Protein AF-A0A3N2RFX3-F1 (afdb_monomer_lite)

Foldseek 3Di:
DDDDLVRLLVVLQQAALCLLAPNLCLQVDDDPDDDPPCPCSSVVSNVSNLDHDLVNLLQRLLCLCLPPLVVLLVCLVVVVDQLLVSLLSNLLSQLSSQCSVQVHRDNHSVCSLVVSLVTDGFFLNNVSSVCNVVVVRPPSVVSSVSSVRRSVRCCVPPSVVSNVVSVVVVVVVVDDDPDDPD

Secondary structure (DSSP, 8-state):
----HHHHHHHHH---TTHHHHTHHHHS-------TT-TTHHHHHHHHHHS--HHHHHHHHHHHIIIIIHHHHHHHHTT-S-HHHHHHHHHHHHHHHHHHHHT---S-GGGHHHHHTTS---TTHHHHHHHHHHT----HHHHHHHHHHHHHHHHHSTTHHHHHHHHHHHHHHH--------

Sequence (182 aa):
MLFSRTTAEAVAREVDESWPITRAKFLHSRLVWASPGNENLLAELRAIAANPDPERAGRAMAGIISGTLYELMGKLRNRSAPHAMIAGTFAMHLALVTGLGARYAYTTFGAVLREALNLPGPDGAKELYAMVLSGELSDIARVEAVVERAWAGLSSWQAGPAFTAALQRRVSHTFGSIEAVA

InterPro domains:
  IPR012481 Kanamycin nucleotidyltransferase, C-terminal [PF07827] (40-158)

Structure (mmCIF, N/CA/C/O backbone):
data_AF-A0A3N2RFX3-F1
#
_entry.id   AF-A0A3N2RFX3-F1
#
loop_
_atom_site.group_PDB
_atom_site.id
_atom_site.type_symbol
_atom_site.label_atom_id
_atom_site.label_alt_id
_atom_site.label_comp_id
_atom_site.label_asym_id
_atom_site.label_entity_id
_atom_site.label_seq_id
_atom_site.pdbx_PDB_ins_code
_atom_site.Cartn_x
_atom_site.Cartn_y
_atom_site.Cartn_z
_atom_site.occupancy
_atom_site.B_iso_or_equiv
_atom_site.auth_seq_id
_atom_site.auth_comp_id
_atom_site.auth_asym_id
_atom_site.auth_atom_id
_atom_site.pdbx_PDB_model_num
ATOM 1 N N . MET A 1 1 ? 0.926 1.934 23.497 1.00 50.31 1 MET A N 1
ATOM 2 C CA . MET A 1 1 ? 0.246 3.245 23.588 1.00 50.31 1 MET A CA 1
ATOM 3 C C . MET A 1 1 ? -1.109 3.029 24.227 1.00 50.31 1 MET A C 1
ATOM 5 O O . MET A 1 1 ? -1.827 2.146 23.776 1.00 50.31 1 MET A O 1
ATOM 9 N N . LEU A 1 2 ? -1.428 3.794 25.268 1.00 72.38 2 LEU A N 1
ATOM 10 C CA . LEU A 1 2 ? -2.779 3.883 25.817 1.00 72.38 2 LEU A CA 1
ATOM 11 C C . LEU A 1 2 ? -3.461 5.078 25.144 1.00 72.38 2 LEU A C 1
ATOM 13 O O . LEU A 1 2 ? -2.876 6.158 25.093 1.00 72.38 2 LEU A O 1
ATOM 17 N N . PHE A 1 3 ? -4.656 4.876 24.595 1.00 82.50 3 PHE A N 1
ATOM 18 C CA . PHE A 1 3 ? -5.440 5.936 23.963 1.00 82.50 3 PHE A CA 1
ATOM 19 C C . PHE A 1 3 ? -6.662 6.257 24.816 1.00 82.50 3 PHE A C 1
ATOM 21 O O . PHE A 1 3 ? -7.288 5.353 25.370 1.00 82.50 3 PHE A O 1
ATOM 28 N N . SER A 1 4 ? -7.041 7.535 24.865 1.00 90.06 4 SER A N 1
ATOM 29 C CA . SER A 1 4 ? -8.419 7.887 25.210 1.00 90.06 4 SER A CA 1
ATOM 30 C C . SER A 1 4 ? -9.369 7.372 24.118 1.00 90.06 4 SER A C 1
ATOM 32 O O . SER A 1 4 ? -8.941 7.173 22.977 1.00 90.06 4 SER A O 1
ATOM 34 N N . ARG A 1 5 ? -10.661 7.204 24.428 1.00 90.25 5 ARG A N 1
ATOM 35 C CA . ARG A 1 5 ? -11.681 6.828 23.430 1.00 90.25 5 ARG A CA 1
ATOM 36 C C . ARG A 1 5 ? -11.669 7.779 22.228 1.00 90.25 5 ARG A C 1
ATOM 38 O O . ARG A 1 5 ? -11.533 7.325 21.097 1.00 90.25 5 ARG A O 1
ATOM 45 N N . THR A 1 6 ? -11.704 9.089 22.471 1.00 92.88 6 THR A N 1
ATOM 46 C CA . THR A 1 6 ? -11.685 10.115 21.416 1.00 92.88 6 THR A CA 1
ATOM 47 C C . THR A 1 6 ? -10.434 10.016 20.544 1.00 92.88 6 THR A C 1
ATOM 49 O O . THR A 1 6 ? -10.516 10.117 19.322 1.00 92.88 6 THR A O 1
ATOM 52 N N . THR A 1 7 ? -9.269 9.766 21.150 1.00 93.44 7 THR A N 1
ATOM 53 C CA . THR A 1 7 ? -8.023 9.570 20.398 1.00 93.44 7 THR A CA 1
ATOM 54 C C . THR A 1 7 ? -8.070 8.291 19.565 1.00 93.44 7 THR A C 1
ATOM 56 O O . THR A 1 7 ? -7.664 8.309 18.408 1.00 93.44 7 THR A O 1
ATOM 59 N N . ALA A 1 8 ? -8.585 7.189 20.115 1.00 91.75 8 ALA A N 1
ATOM 60 C CA . ALA A 1 8 ? -8.710 5.930 19.386 1.00 91.75 8 ALA A CA 1
ATOM 61 C C . ALA A 1 8 ? -9.639 6.072 18.171 1.00 91.75 8 ALA A C 1
ATOM 63 O O . ALA A 1 8 ? -9.298 5.619 17.079 1.00 91.75 8 ALA A O 1
ATOM 64 N N . GLU A 1 9 ? -10.771 6.759 18.335 1.00 93.88 9 GLU A N 1
ATOM 65 C CA . GLU A 1 9 ? -11.700 7.052 17.242 1.00 93.88 9 GLU A CA 1
ATOM 66 C C . GLU A 1 9 ? -11.075 7.967 16.184 1.00 93.88 9 GLU A C 1
ATOM 68 O O . GLU A 1 9 ? -11.231 7.714 14.991 1.00 93.88 9 GLU A O 1
ATOM 73 N N . ALA A 1 10 ? -10.334 9.003 16.592 1.00 93.81 10 ALA A N 1
ATOM 74 C CA . ALA A 1 10 ? -9.625 9.879 15.661 1.00 93.81 10 ALA A CA 1
ATOM 75 C C . ALA A 1 10 ? -8.603 9.100 14.817 1.00 93.81 10 ALA A C 1
ATOM 77 O O . ALA A 1 10 ? -8.580 9.243 13.595 1.00 93.81 10 ALA A O 1
ATOM 78 N N . VAL A 1 11 ? -7.824 8.214 15.449 1.00 92.69 11 VAL A N 1
ATOM 79 C CA . VAL A 1 11 ? -6.867 7.338 14.756 1.00 92.69 11 VAL A CA 1
ATOM 80 C C . VAL A 1 11 ? -7.590 6.360 13.824 1.00 92.69 11 VAL A C 1
ATOM 82 O O . VAL A 1 11 ? -7.138 6.140 12.704 1.00 92.69 11 VAL A O 1
ATOM 85 N N . ALA A 1 12 ? -8.729 5.792 14.231 1.00 94.06 12 ALA A N 1
ATOM 86 C CA . ALA A 1 12 ? -9.514 4.909 13.367 1.00 94.06 12 ALA A CA 1
ATOM 87 C C . ALA A 1 12 ? -10.076 5.634 12.124 1.00 94.06 12 ALA A C 1
ATOM 89 O O . ALA A 1 12 ? -10.139 5.028 11.056 1.00 94.06 12 ALA A O 1
ATOM 90 N N . ARG A 1 13 ? -10.443 6.922 12.241 1.00 94.94 13 ARG A N 1
ATOM 91 C CA . ARG A 1 13 ? -10.966 7.763 11.136 1.00 94.94 13 ARG A CA 1
ATOM 92 C C . ARG A 1 13 ? -9.892 8.340 10.218 1.00 94.94 13 ARG A C 1
ATOM 94 O O . ARG A 1 13 ? -10.205 8.825 9.128 1.00 94.94 13 ARG A O 1
ATOM 101 N N . GLU A 1 14 ? -8.655 8.427 10.681 1.00 94.44 14 GLU A N 1
ATOM 102 C CA . GLU A 1 14 ? -7.575 8.990 9.882 1.00 94.44 14 GLU A CA 1
ATOM 103 C C . GLU A 1 14 ? -7.229 8.037 8.733 1.00 94.44 14 GLU A C 1
ATOM 105 O O . GLU A 1 14 ? -7.078 6.831 8.942 1.00 94.44 14 GLU A O 1
ATOM 110 N N . VAL A 1 15 ? -7.098 8.613 7.537 1.00 95.88 15 VAL A N 1
ATOM 111 C CA . VAL A 1 15 ? -6.725 7.938 6.294 1.00 95.88 15 VAL A CA 1
ATOM 112 C C . VAL A 1 15 ? -5.560 8.712 5.694 1.00 95.88 15 VAL A C 1
ATOM 114 O O . VAL A 1 15 ? -5.729 9.840 5.230 1.00 95.88 15 VAL A O 1
ATOM 117 N N . ASP A 1 16 ? -4.388 8.101 5.760 1.00 95.19 16 ASP A N 1
ATOM 118 C CA . ASP A 1 16 ? -3.107 8.590 5.271 1.00 95.19 16 ASP A CA 1
ATOM 119 C C . ASP A 1 16 ? -2.492 7.574 4.291 1.00 95.19 16 ASP A C 1
ATOM 121 O O . ASP A 1 16 ? -3.084 6.540 3.974 1.00 95.19 16 ASP A O 1
ATOM 125 N N . GLU A 1 17 ? -1.288 7.855 3.801 1.00 95.44 17 GLU A N 1
ATOM 126 C CA . GLU A 1 17 ? -0.564 6.984 2.863 1.00 95.44 17 GLU A CA 1
ATOM 127 C C . GLU A 1 17 ? -0.275 5.592 3.451 1.00 95.44 17 GLU A C 1
ATOM 129 O O . GLU A 1 17 ? -0.237 4.591 2.735 1.00 95.44 17 GLU A O 1
ATOM 134 N N . SER A 1 18 ? -0.125 5.514 4.776 1.00 95.19 18 SER A N 1
ATOM 135 C CA . SER A 1 18 ? 0.145 4.274 5.502 1.00 95.19 18 SER A CA 1
ATOM 136 C C . SER A 1 18 ? -1.120 3.506 5.910 1.00 95.19 18 SER A C 1
ATOM 138 O O . SER A 1 18 ? -1.019 2.414 6.481 1.00 95.19 18 SER A O 1
ATOM 140 N N . TR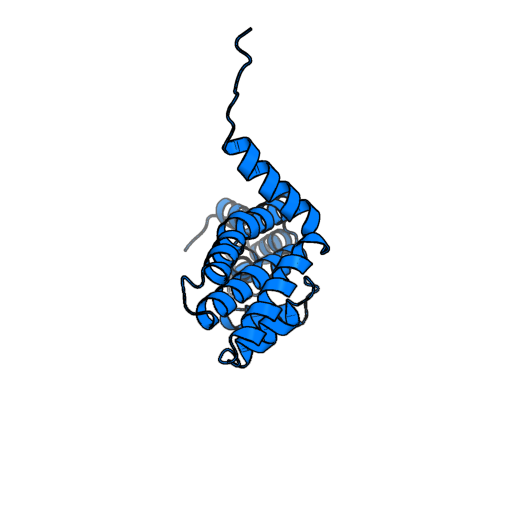P A 1 19 ? -2.316 4.032 5.630 1.00 95.88 19 TRP A N 1
ATOM 141 C CA . TRP A 1 19 ? -3.591 3.456 6.063 1.00 95.88 19 TRP A CA 1
ATOM 142 C C . TRP A 1 19 ? -3.720 1.948 5.778 1.00 95.88 19 TRP A C 1
ATOM 144 O O . TRP A 1 19 ? -4.076 1.223 6.718 1.00 95.88 19 TRP A O 1
ATOM 154 N N . PRO A 1 20 ? -3.352 1.429 4.579 1.00 95.50 20 PRO A N 1
ATOM 155 C CA . PRO A 1 20 ? -3.497 0.006 4.269 1.00 95.50 20 PRO A CA 1
ATOM 156 C C . PRO A 1 20 ? -2.725 -0.917 5.209 1.00 95.50 20 PRO A C 1
ATOM 158 O O . PRO A 1 20 ? -3.110 -2.063 5.378 1.00 95.50 20 PRO A O 1
ATOM 161 N N . ILE A 1 21 ? -1.646 -0.447 5.835 1.00 94.62 21 ILE A N 1
ATOM 162 C CA . ILE A 1 21 ? -0.835 -1.259 6.755 1.00 94.62 21 ILE A CA 1
ATOM 163 C C . ILE A 1 21 ? -1.059 -0.887 8.220 1.00 94.62 21 ILE A C 1
ATOM 165 O O . ILE A 1 21 ? -0.825 -1.705 9.108 1.00 94.62 21 ILE A O 1
ATOM 169 N N . THR A 1 22 ? -1.533 0.325 8.513 1.00 92.94 22 THR A N 1
ATOM 170 C CA . THR A 1 22 ? -1.721 0.758 9.900 1.00 92.94 22 THR A CA 1
ATOM 171 C C . THR A 1 22 ? -3.111 0.446 10.438 1.00 92.94 22 THR A C 1
ATOM 173 O O . THR A 1 22 ? -3.235 0.185 11.636 1.00 92.94 22 THR A O 1
ATOM 176 N N . ARG A 1 23 ? -4.168 0.440 9.614 1.00 93.06 23 ARG A N 1
ATOM 177 C CA . ARG A 1 23 ? -5.549 0.245 10.111 1.00 93.06 23 ARG A CA 1
ATOM 178 C C . ARG A 1 23 ? -5.964 -1.202 10.300 1.00 93.06 23 ARG A C 1
ATOM 180 O O . ARG A 1 23 ? -6.889 -1.473 11.065 1.00 93.06 23 ARG A O 1
ATOM 187 N N . ALA A 1 24 ? -5.163 -2.117 9.769 1.00 88.88 24 ALA A N 1
ATOM 188 C CA . ALA A 1 24 ? -5.144 -3.535 10.105 1.00 88.88 24 ALA A CA 1
ATOM 189 C C . ALA A 1 24 ? -5.249 -3.795 11.621 1.00 88.88 24 ALA A C 1
ATOM 191 O O . ALA A 1 24 ? -5.935 -4.722 12.053 1.00 88.88 24 ALA A O 1
ATOM 192 N N . LYS A 1 25 ? -4.655 -2.917 12.449 1.00 89.75 25 LYS A N 1
ATOM 193 C CA . LYS A 1 25 ? -4.706 -3.015 13.915 1.00 89.75 25 LYS A CA 1
ATOM 194 C C . LYS A 1 25 ? -6.130 -3.017 14.480 1.00 89.75 25 LYS A C 1
ATOM 196 O O . LYS A 1 25 ? -6.364 -3.680 15.478 1.00 89.75 25 LYS A O 1
ATOM 201 N N . PHE A 1 26 ? -7.086 -2.308 13.881 1.00 91.50 26 PHE A N 1
ATOM 202 C CA . PHE A 1 26 ? -8.480 -2.311 14.350 1.00 91.50 26 PHE A CA 1
ATOM 203 C C . PHE A 1 26 ? -9.276 -3.469 13.737 1.00 91.50 26 PHE A C 1
ATOM 205 O O . PHE A 1 26 ? -10.148 -4.058 14.378 1.00 91.50 26 PHE A O 1
ATOM 212 N N . LEU A 1 27 ? -8.939 -3.830 12.500 1.00 88.69 27 LEU A N 1
ATOM 213 C 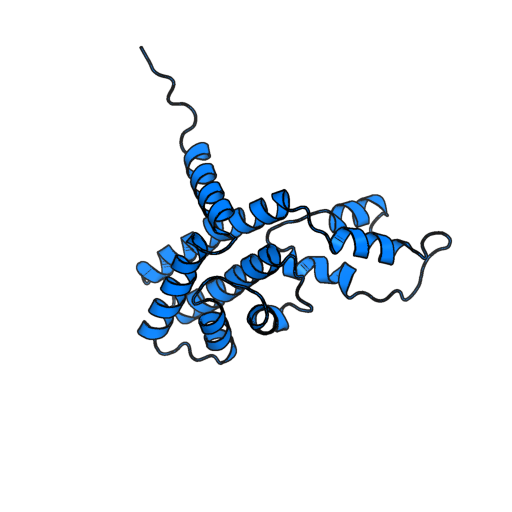CA . LEU A 1 27 ? -9.661 -4.824 11.714 1.00 88.69 27 LEU A CA 1
ATOM 214 C C . LEU A 1 27 ? -9.361 -6.257 12.170 1.00 88.69 27 LEU A C 1
ATOM 216 O O . LEU A 1 27 ? -10.287 -7.054 12.302 1.00 88.69 27 LEU A O 1
ATOM 220 N N . HIS A 1 28 ? -8.106 -6.556 12.511 1.00 88.00 28 HIS A N 1
ATOM 221 C CA . HIS A 1 28 ? -7.658 -7.906 12.876 1.00 88.00 28 HIS A CA 1
ATOM 222 C C . HIS A 1 28 ? -7.435 -8.114 14.381 1.00 88.00 28 HIS A C 1
ATOM 224 O O . HIS A 1 28 ? -7.103 -9.219 14.805 1.00 88.00 28 HIS A O 1
ATOM 230 N N . SER A 1 29 ? -7.629 -7.085 15.213 1.00 90.06 29 SER A N 1
ATOM 231 C CA . SER A 1 29 ? -7.521 -7.243 16.669 1.00 90.06 29 SER A CA 1
ATOM 232 C C . SER A 1 29 ? -8.650 -8.091 17.242 1.00 90.06 29 SER A C 1
ATOM 234 O O . SER A 1 29 ? -9.804 -7.984 16.824 1.00 90.06 29 SER A O 1
ATOM 236 N N . ARG A 1 30 ? -8.329 -8.874 18.276 1.00 91.31 30 ARG A N 1
ATOM 237 C CA . ARG A 1 30 ? -9.301 -9.606 19.094 1.00 91.31 30 ARG A CA 1
ATOM 238 C C . ARG A 1 30 ? -9.421 -8.947 20.465 1.00 91.31 30 ARG A C 1
ATOM 240 O O . ARG A 1 30 ? -8.406 -8.646 21.088 1.00 91.31 30 ARG A O 1
ATOM 247 N N . LEU A 1 31 ? -10.650 -8.755 20.942 1.00 91.38 31 LEU A N 1
ATOM 248 C CA . LEU A 1 31 ? -10.888 -8.276 22.301 1.00 91.38 31 LEU A CA 1
ATOM 249 C C . LEU A 1 31 ? -10.430 -9.349 23.298 1.00 91.38 31 LEU A C 1
ATOM 251 O O . LEU A 1 31 ? -10.865 -10.495 23.210 1.00 91.38 31 LEU A O 1
ATOM 255 N N . VAL A 1 32 ? -9.536 -8.981 24.214 1.00 93.62 32 VAL A N 1
ATOM 256 C CA . VAL A 1 32 ? -9.061 -9.865 25.296 1.00 93.62 32 VAL A CA 1
ATOM 257 C C . VAL A 1 32 ? -9.689 -9.476 26.633 1.00 93.62 32 VAL A C 1
ATOM 259 O O . VAL A 1 32 ? -10.006 -10.342 27.440 1.00 93.62 32 VAL A O 1
ATOM 262 N N . TRP A 1 33 ? -9.899 -8.179 26.855 1.00 93.44 33 TRP A N 1
ATOM 263 C CA . TRP A 1 33 ? -10.517 -7.624 28.055 1.00 93.44 33 TRP A CA 1
ATOM 264 C C . TRP A 1 33 ? -11.129 -6.256 27.731 1.00 93.44 33 TRP A C 1
ATOM 266 O O . TRP A 1 33 ? -10.596 -5.535 26.884 1.00 93.44 33 TRP A O 1
ATOM 276 N N . ALA A 1 34 ? -12.217 -5.894 28.412 1.00 91.25 34 ALA A N 1
ATOM 277 C CA . ALA A 1 34 ? -12.824 -4.568 28.348 1.00 91.25 34 ALA A CA 1
ATOM 278 C C . ALA A 1 34 ? -13.167 -4.066 29.756 1.00 91.25 34 ALA A C 1
ATOM 280 O O . ALA A 1 34 ? -13.621 -4.833 30.604 1.00 91.25 34 ALA A O 1
ATOM 281 N N . SER A 1 35 ? -12.984 -2.765 29.975 1.00 89.00 35 SER A N 1
ATOM 282 C CA . SER A 1 35 ? -13.533 -2.076 31.144 1.00 89.00 35 SER A CA 1
ATOM 283 C C . SER A 1 35 ? -15.060 -1.999 31.023 1.00 89.00 35 SER A C 1
ATOM 285 O O . SER A 1 35 ? -15.537 -1.849 29.892 1.00 89.00 35 SER A O 1
ATOM 287 N N . PRO A 1 36 ? -15.819 -2.005 32.137 1.00 92.88 36 PRO A N 1
ATOM 288 C CA . PRO A 1 36 ? -17.268 -1.824 32.101 1.00 92.88 36 PRO A CA 1
ATOM 289 C C . PRO A 1 36 ? -17.689 -0.627 31.237 1.00 92.88 36 PRO A C 1
ATOM 291 O O . PRO A 1 36 ? -17.104 0.457 31.345 1.00 92.88 36 PRO A O 1
ATOM 294 N N . GLY A 1 37 ? -18.665 -0.837 30.352 1.00 89.50 37 GLY A N 1
ATOM 295 C CA . GLY A 1 37 ? -19.182 0.172 29.419 1.00 89.50 37 GLY A CA 1
ATOM 296 C C . GLY A 1 37 ? -18.338 0.388 28.153 1.00 89.50 37 GLY A C 1
ATOM 297 O O . GLY A 1 37 ? -18.622 1.301 27.378 1.00 89.50 37 GLY A O 1
ATOM 298 N N . ASN A 1 38 ? -17.287 -0.410 27.930 1.00 90.31 38 ASN A N 1
ATOM 299 C CA . ASN A 1 38 ? -16.432 -0.351 26.734 1.00 90.31 38 ASN A CA 1
ATOM 300 C C . ASN A 1 38 ? -16.374 -1.677 25.963 1.00 90.31 38 ASN A C 1
ATOM 302 O O . ASN A 1 38 ? -15.510 -1.859 25.105 1.00 90.31 38 ASN A O 1
ATOM 306 N N . GLU A 1 39 ? -17.295 -2.596 26.231 1.00 92.94 39 GLU A N 1
ATOM 307 C CA . GLU A 1 39 ? -17.358 -3.929 25.626 1.00 92.94 39 GLU A CA 1
ATOM 308 C C . GLU A 1 39 ? -17.463 -3.853 24.092 1.00 92.94 39 GLU A C 1
ATOM 310 O O . GLU A 1 39 ? -16.895 -4.684 23.383 1.00 92.94 39 GLU A O 1
ATOM 315 N N . ASN A 1 40 ? -18.106 -2.799 23.576 1.00 93.25 40 ASN A N 1
ATOM 316 C CA . ASN A 1 40 ? -18.313 -2.572 22.144 1.00 93.25 40 ASN A CA 1
ATOM 317 C C . ASN A 1 40 ? -17.262 -1.670 21.480 1.00 93.25 40 ASN A C 1
ATOM 319 O O . ASN A 1 40 ? -17.263 -1.548 20.255 1.00 93.25 40 ASN A O 1
ATOM 323 N N . LEU A 1 41 ? -16.332 -1.072 22.237 1.00 92.62 41 LEU A N 1
ATOM 324 C CA . LEU A 1 41 ? -15.400 -0.070 21.702 1.00 92.62 41 LEU A CA 1
ATOM 325 C C . LEU A 1 41 ? -14.588 -0.609 20.514 1.00 92.62 41 LEU A C 1
ATOM 327 O O . LEU A 1 41 ? -14.456 0.062 19.496 1.00 92.62 41 LEU A O 1
ATOM 331 N N . LEU A 1 42 ? -14.066 -1.838 20.598 1.00 93.88 42 LEU A N 1
ATOM 332 C CA . LEU A 1 42 ? -13.297 -2.412 19.488 1.00 93.88 42 LEU A CA 1
ATOM 333 C C . LEU A 1 42 ? -14.160 -2.625 18.233 1.00 93.88 42 LEU A C 1
ATOM 335 O O . LEU A 1 42 ? -13.674 -2.425 17.121 1.00 93.88 42 LEU A O 1
ATOM 339 N N . ALA A 1 43 ? -15.426 -3.016 18.399 1.00 94.12 43 ALA A N 1
ATOM 340 C CA . ALA A 1 43 ? -16.348 -3.197 17.281 1.00 94.12 43 ALA A CA 1
ATOM 341 C C . ALA A 1 43 ? -16.680 -1.855 16.607 1.00 94.12 43 ALA A C 1
ATOM 343 O O . ALA A 1 43 ? -16.670 -1.771 15.381 1.00 94.12 43 ALA A O 1
ATOM 344 N N . GLU A 1 44 ? -16.880 -0.796 17.394 1.00 94.62 44 GLU A N 1
ATOM 345 C CA . GLU A 1 44 ? -17.089 0.572 16.901 1.00 94.62 44 GLU A CA 1
ATOM 346 C C . GLU A 1 44 ? -15.865 1.085 16.128 1.00 94.62 44 GLU A C 1
ATOM 348 O O . GLU A 1 44 ? -15.988 1.544 14.992 1.00 94.62 44 GLU A O 1
ATOM 353 N N . LEU A 1 45 ? -14.662 0.938 16.696 1.00 95.19 45 LEU A N 1
ATOM 354 C CA . LEU A 1 45 ? -13.412 1.327 16.034 1.00 95.19 45 LEU A CA 1
ATOM 355 C C . LEU A 1 45 ? -13.184 0.544 14.738 1.00 95.19 45 LEU A C 1
ATOM 357 O O . LEU A 1 45 ? -12.731 1.113 13.746 1.00 95.19 45 LEU A O 1
ATOM 361 N N . ARG A 1 46 ? -13.523 -0.750 14.723 1.00 95.31 46 ARG A N 1
ATOM 362 C CA . ARG A 1 46 ? -13.468 -1.579 13.517 1.00 95.31 46 ARG A CA 1
ATOM 363 C C . ARG A 1 46 ? -14.435 -1.076 12.450 1.00 95.31 46 ARG A C 1
ATOM 365 O O . ARG A 1 46 ? -14.037 -0.986 11.295 1.00 95.31 46 ARG A O 1
ATOM 372 N N . ALA A 1 47 ? -15.667 -0.733 12.820 1.00 93.75 47 ALA A N 1
ATOM 373 C CA . ALA A 1 47 ? -16.658 -0.208 11.882 1.00 93.75 47 ALA A CA 1
ATOM 374 C C . ALA A 1 47 ? -16.204 1.120 11.255 1.00 93.75 47 ALA A C 1
ATOM 376 O O . ALA A 1 47 ? -16.347 1.311 10.049 1.00 93.75 47 ALA A O 1
ATOM 377 N N . ILE A 1 48 ? -15.592 1.997 12.058 1.00 93.81 48 ILE A N 1
ATOM 378 C CA . ILE A 1 48 ? -14.977 3.242 11.585 1.00 93.81 48 ILE A CA 1
ATOM 379 C C . ILE A 1 48 ? -13.828 2.940 10.614 1.00 93.81 48 ILE A C 1
ATOM 381 O O . ILE A 1 48 ? -13.793 3.473 9.509 1.00 93.81 48 ILE A O 1
ATOM 385 N N . ALA A 1 49 ? -12.894 2.078 11.018 1.00 93.94 49 ALA A N 1
ATOM 386 C CA . ALA A 1 49 ? -11.704 1.778 10.232 1.00 93.94 49 ALA A CA 1
ATOM 387 C C . ALA A 1 49 ? -12.012 0.990 8.949 1.00 93.94 49 ALA A C 1
ATOM 389 O O . ALA A 1 49 ? -11.236 1.072 8.011 1.00 93.94 49 ALA A O 1
ATOM 390 N N . ALA A 1 50 ? -13.110 0.233 8.882 1.00 91.69 50 ALA A N 1
ATOM 391 C CA . ALA A 1 50 ? -13.469 -0.571 7.711 1.00 91.69 50 ALA A CA 1
ATOM 392 C C . ALA A 1 50 ? -13.995 0.261 6.529 1.00 91.69 50 ALA A C 1
ATOM 394 O O . ALA A 1 50 ? -13.993 -0.218 5.398 1.00 91.69 50 ALA A O 1
ATOM 395 N N . ASN A 1 51 ? -14.441 1.497 6.775 1.00 88.94 51 ASN A N 1
ATOM 396 C CA . ASN A 1 51 ? -14.972 2.393 5.751 1.00 88.94 51 ASN A CA 1
ATOM 397 C C . ASN A 1 51 ? -14.178 3.706 5.724 1.00 88.94 51 ASN A C 1
ATOM 399 O O . ASN A 1 51 ? -14.638 4.715 6.267 1.00 88.94 51 ASN A O 1
ATOM 403 N N . PRO A 1 52 ? -12.981 3.718 5.106 1.00 92.56 52 PRO A N 1
ATOM 404 C CA . PRO A 1 52 ? -12.217 4.946 4.960 1.00 92.56 52 PRO A CA 1
ATOM 405 C C . PRO A 1 52 ? -12.979 5.951 4.091 1.00 92.56 52 PRO A C 1
ATOM 407 O O . PRO A 1 52 ? -13.602 5.591 3.089 1.00 92.56 52 PRO A O 1
ATOM 410 N N . ASP A 1 53 ? -12.882 7.226 4.464 1.00 92.69 53 ASP A N 1
ATOM 411 C CA . ASP A 1 53 ? -13.425 8.335 3.685 1.00 92.69 53 ASP A CA 1
ATOM 412 C C . ASP A 1 53 ? -12.825 8.335 2.258 1.00 92.69 53 ASP A C 1
ATOM 414 O O . ASP A 1 53 ? -11.594 8.381 2.122 1.00 92.69 53 ASP A O 1
ATOM 418 N N . PRO A 1 54 ? -13.652 8.279 1.192 1.00 89.88 54 PRO A N 1
ATOM 419 C CA . PRO A 1 54 ? -13.160 8.151 -0.181 1.00 89.88 54 PRO A CA 1
ATOM 420 C C . PRO A 1 54 ? -12.276 9.319 -0.626 1.00 89.88 54 PRO A C 1
ATOM 422 O O . PRO A 1 54 ? -11.291 9.111 -1.333 1.00 89.88 54 PRO A O 1
ATOM 425 N N . GLU A 1 55 ? -12.585 10.535 -0.175 1.00 89.31 55 GLU A N 1
ATOM 426 C CA . GLU A 1 55 ? -11.830 11.742 -0.512 1.00 89.31 55 GLU A CA 1
ATOM 427 C C . GLU A 1 55 ? -10.450 11.741 0.156 1.00 89.31 55 GLU A C 1
ATOM 429 O O . GLU A 1 55 ? -9.439 12.077 -0.468 1.00 89.31 55 GLU A O 1
ATOM 434 N N . ARG A 1 56 ? -10.368 11.321 1.424 1.00 92.31 56 ARG A N 1
ATOM 435 C CA . ARG A 1 56 ? -9.087 11.140 2.121 1.00 92.31 56 ARG A CA 1
ATOM 436 C C . ARG A 1 56 ? -8.264 10.018 1.495 1.00 92.31 56 ARG A C 1
ATOM 438 O O . ARG A 1 56 ? -7.068 10.213 1.297 1.00 92.31 56 ARG A O 1
ATOM 445 N N . ALA A 1 57 ? -8.884 8.897 1.122 1.00 92.19 57 ALA A N 1
ATOM 446 C CA . ALA A 1 57 ? -8.201 7.819 0.407 1.00 92.19 57 ALA A CA 1
ATOM 447 C C . ALA A 1 57 ? -7.647 8.308 -0.944 1.00 92.19 57 ALA A C 1
ATOM 449 O O . ALA A 1 57 ? -6.478 8.078 -1.251 1.00 92.19 57 ALA A O 1
ATOM 450 N N . GLY A 1 58 ? -8.437 9.072 -1.707 1.00 90.31 58 GLY A N 1
ATOM 451 C CA . GLY A 1 58 ? -7.997 9.733 -2.939 1.00 90.31 58 GLY A CA 1
ATOM 452 C C . GLY A 1 58 ? -6.804 10.667 -2.727 1.00 90.31 58 GLY A C 1
ATOM 453 O O . GLY A 1 58 ? -5.844 10.644 -3.502 1.00 90.31 58 GLY A O 1
ATOM 454 N N . ARG A 1 59 ? -6.812 11.456 -1.646 1.00 90.06 59 ARG A N 1
ATOM 455 C CA . ARG A 1 59 ? -5.676 12.316 -1.279 1.00 90.06 59 ARG A CA 1
ATOM 456 C C . ARG A 1 59 ? -4.430 11.526 -0.888 1.00 90.06 59 ARG A C 1
ATOM 458 O O . ARG A 1 59 ? -3.352 11.917 -1.325 1.00 90.06 59 ARG A O 1
ATOM 465 N N . ALA A 1 60 ? -4.572 10.443 -0.129 1.00 93.50 60 ALA A N 1
ATOM 466 C CA . ALA A 1 60 ? -3.465 9.568 0.251 1.00 93.50 60 ALA A CA 1
ATOM 467 C C . ALA A 1 60 ? -2.838 8.878 -0.974 1.00 93.50 60 ALA A C 1
ATOM 469 O O . ALA A 1 60 ? -1.621 8.894 -1.135 1.00 93.50 60 ALA A O 1
ATOM 470 N N . MET A 1 61 ? -3.658 8.362 -1.900 1.00 93.25 61 MET A N 1
ATOM 471 C CA . MET A 1 61 ? -3.160 7.816 -3.170 1.00 93.25 61 MET A CA 1
ATOM 472 C C . MET A 1 61 ? -2.389 8.875 -3.963 1.00 93.25 61 MET A C 1
ATOM 474 O O . MET A 1 61 ? -1.282 8.620 -4.428 1.00 93.25 61 MET A O 1
ATOM 478 N N . ALA A 1 62 ? -2.950 10.080 -4.089 1.00 90.50 62 ALA A N 1
ATOM 479 C CA . ALA A 1 62 ? -2.295 11.194 -4.766 1.00 90.50 62 ALA A CA 1
ATOM 480 C C . ALA A 1 62 ? -0.934 11.555 -4.137 1.00 90.50 62 ALA A C 1
ATOM 482 O O . ALA A 1 62 ? 0.017 11.843 -4.868 1.00 90.50 62 ALA A O 1
ATOM 483 N N . GLY A 1 63 ? -0.835 11.516 -2.804 1.00 91.25 63 GLY A N 1
ATOM 484 C CA . GLY A 1 63 ? 0.410 11.730 -2.063 1.00 91.25 63 GLY A CA 1
ATOM 485 C C . GLY A 1 63 ? 1.487 10.716 -2.445 1.00 91.25 63 GLY A C 1
ATOM 486 O O . GLY A 1 63 ? 2.529 11.109 -2.972 1.00 91.25 63 GLY A O 1
ATOM 487 N N . ILE A 1 64 ? 1.173 9.418 -2.360 1.00 94.75 64 ILE A N 1
ATOM 488 C CA . ILE A 1 64 ? 2.103 8.340 -2.738 1.00 94.75 64 ILE A CA 1
ATOM 489 C C . ILE A 1 64 ? 2.538 8.460 -4.203 1.00 94.75 64 ILE A C 1
ATOM 491 O O . ILE A 1 64 ? 3.720 8.313 -4.521 1.00 94.75 64 ILE A O 1
ATOM 495 N N . ILE A 1 65 ? 1.596 8.719 -5.119 1.00 92.19 65 ILE A N 1
ATOM 496 C CA . ILE A 1 65 ? 1.913 8.734 -6.549 1.00 92.19 65 ILE A CA 1
ATOM 497 C C . ILE A 1 65 ? 2.807 9.929 -6.902 1.00 92.19 65 ILE A C 1
ATOM 499 O O . ILE A 1 65 ? 3.820 9.761 -7.580 1.00 92.19 65 ILE A O 1
ATOM 503 N N . SER A 1 66 ? 2.446 11.135 -6.456 1.00 89.19 66 SER A N 1
ATOM 504 C CA . SER A 1 66 ? 3.191 12.352 -6.808 1.00 89.19 66 SER A CA 1
ATOM 505 C C . SER A 1 66 ? 4.489 12.521 -6.022 1.00 89.19 66 SER A C 1
ATOM 507 O O . SER A 1 66 ? 5.462 13.031 -6.580 1.00 89.19 66 SER A O 1
ATOM 509 N N . GLY A 1 67 ? 4.515 12.094 -4.760 1.00 90.06 67 GLY A N 1
ATOM 510 C CA . GLY A 1 67 ? 5.691 12.141 -3.903 1.00 90.06 67 GLY A CA 1
ATOM 511 C C . GLY A 1 67 ? 6.670 11.026 -4.242 1.00 90.06 67 GLY A C 1
ATOM 512 O O . GLY A 1 67 ? 7.775 11.295 -4.703 1.00 90.06 67 GLY A O 1
ATOM 513 N N . THR A 1 68 ? 6.250 9.773 -4.067 1.00 94.19 68 THR A N 1
ATOM 514 C CA . THR A 1 68 ? 7.161 8.624 -4.103 1.00 94.19 68 THR A CA 1
ATOM 515 C C . THR A 1 68 ? 7.264 7.975 -5.476 1.00 94.19 68 THR A C 1
ATOM 517 O O . THR A 1 68 ? 8.370 7.806 -5.988 1.00 94.19 68 THR A O 1
ATOM 520 N N . LEU A 1 69 ? 6.144 7.596 -6.103 1.00 95.06 69 LEU A N 1
ATOM 521 C CA . LEU A 1 69 ? 6.209 6.836 -7.360 1.00 95.06 69 LEU A CA 1
ATOM 522 C C . LEU A 1 69 ? 6.825 7.666 -8.492 1.00 95.06 69 LEU A C 1
ATOM 524 O O . LEU A 1 69 ? 7.659 7.155 -9.235 1.00 95.06 69 LEU A O 1
ATOM 528 N N . TYR A 1 70 ? 6.489 8.956 -8.581 1.00 92.62 70 TYR A N 1
ATOM 529 C CA . TYR A 1 70 ? 7.085 9.865 -9.563 1.00 92.62 70 TYR A CA 1
ATOM 530 C C . TYR A 1 70 ? 8.608 9.997 -9.383 1.00 92.62 70 TYR A C 1
ATOM 532 O O . TYR A 1 70 ? 9.359 9.983 -10.359 1.00 92.62 70 TYR A O 1
ATOM 540 N N . GLU A 1 71 ? 9.083 10.091 -8.136 1.00 94.75 71 GLU A N 1
ATOM 541 C CA . GLU A 1 71 ? 10.516 10.134 -7.826 1.00 94.75 71 GLU A CA 1
ATOM 542 C C . GLU A 1 71 ? 11.217 8.834 -8.242 1.00 94.75 71 GLU A C 1
ATOM 544 O O . GLU A 1 71 ? 12.282 8.867 -8.863 1.00 94.75 71 GLU A O 1
ATOM 549 N N . LEU A 1 72 ? 10.604 7.684 -7.949 1.00 97.56 72 LEU A N 1
ATOM 550 C CA . LEU A 1 72 ? 11.132 6.375 -8.328 1.00 97.56 72 LEU A CA 1
ATOM 551 C C . LEU A 1 72 ? 11.203 6.199 -9.848 1.00 97.56 72 LEU A C 1
ATOM 553 O O . LEU A 1 72 ? 12.203 5.675 -10.332 1.00 97.56 72 LEU A O 1
ATOM 557 N N . MET A 1 73 ? 10.218 6.695 -10.604 1.00 96.56 73 MET A N 1
ATOM 558 C CA . MET A 1 73 ? 10.289 6.707 -12.071 1.00 96.56 73 MET A CA 1
ATOM 559 C C . MET A 1 73 ? 11.444 7.564 -12.585 1.00 96.56 73 MET A C 1
ATOM 561 O O . MET A 1 73 ? 12.151 7.160 -13.507 1.00 96.56 73 MET A O 1
ATOM 565 N N . GLY A 1 74 ? 11.681 8.727 -11.970 1.00 96.44 74 GLY A N 1
ATOM 566 C CA . GLY A 1 74 ? 12.848 9.551 -12.281 1.00 96.44 74 GLY A CA 1
ATOM 567 C C . GLY A 1 74 ? 14.159 8.807 -12.017 1.00 96.44 74 GLY A C 1
ATOM 568 O O . GLY A 1 74 ? 15.056 8.813 -12.859 1.00 96.44 74 GLY A O 1
ATOM 569 N N . LYS A 1 75 ? 14.259 8.109 -10.880 1.00 96.75 75 LYS A N 1
ATOM 570 C CA . LYS A 1 75 ? 15.429 7.288 -10.532 1.00 96.75 75 LYS A CA 1
ATOM 571 C C . LYS A 1 75 ? 15.641 6.120 -11.496 1.00 96.75 75 LYS A C 1
ATOM 573 O O . LYS A 1 75 ? 16.785 5.853 -11.862 1.00 96.75 75 LYS A O 1
ATOM 578 N N . LEU A 1 76 ? 14.559 5.458 -11.917 1.00 96.81 76 LEU A N 1
ATOM 579 C CA . LEU A 1 76 ? 14.592 4.343 -12.867 1.00 96.81 76 LEU A CA 1
ATOM 580 C C . LEU A 1 76 ? 15.160 4.805 -14.210 1.00 96.81 76 LEU A C 1
ATOM 582 O O . LEU A 1 76 ? 16.202 4.321 -14.643 1.00 96.81 76 LEU A O 1
ATOM 586 N N . ARG A 1 77 ? 14.529 5.820 -14.809 1.00 96.44 77 ARG A N 1
ATOM 587 C CA . ARG A 1 77 ? 14.883 6.348 -16.136 1.00 96.44 77 ARG A CA 1
ATOM 588 C C . ARG A 1 77 ? 16.279 6.969 -16.178 1.00 96.44 77 ARG A C 1
ATOM 590 O O . ARG A 1 77 ? 16.978 6.841 -17.177 1.00 96.44 77 ARG A O 1
ATOM 597 N N . ASN A 1 78 ? 16.716 7.590 -15.079 1.00 95.88 78 ASN A N 1
ATOM 598 C CA . ASN A 1 78 ? 18.064 8.156 -14.957 1.00 95.88 78 ASN A CA 1
ATOM 599 C C . ASN A 1 78 ? 19.122 7.128 -14.531 1.00 95.88 78 ASN A C 1
ATOM 601 O O . ASN A 1 78 ? 20.294 7.483 -14.412 1.00 95.88 78 ASN A O 1
ATOM 605 N N . ARG A 1 79 ? 18.724 5.877 -14.257 1.00 92.31 79 ARG A N 1
ATOM 606 C CA . ARG A 1 79 ? 19.602 4.803 -13.767 1.00 92.31 79 ARG A CA 1
ATOM 607 C C . ARG A 1 79 ? 20.419 5.209 -12.535 1.00 92.31 79 ARG A C 1
ATOM 609 O O . ARG A 1 79 ? 21.563 4.795 -12.371 1.00 92.31 79 ARG A O 1
ATOM 616 N N . SER A 1 80 ? 19.832 6.021 -11.656 1.00 90.75 80 SER A N 1
ATOM 617 C CA . SER A 1 80 ? 20.536 6.622 -10.515 1.00 90.75 80 SER A CA 1
ATOM 618 C C . SER A 1 80 ? 20.540 5.752 -9.255 1.00 90.75 80 SER A C 1
ATOM 620 O O . SER A 1 80 ? 21.123 6.134 -8.242 1.00 90.75 80 SER A O 1
ATOM 622 N N . ALA A 1 81 ? 19.902 4.579 -9.301 1.00 91.56 81 ALA A N 1
ATOM 623 C CA . ALA A 1 81 ? 19.930 3.580 -8.240 1.00 91.56 81 ALA A CA 1
ATOM 624 C C . ALA A 1 81 ? 19.735 2.156 -8.812 1.00 91.56 81 ALA A C 1
ATOM 626 O O . ALA A 1 81 ? 19.277 2.003 -9.951 1.00 91.56 81 ALA A O 1
ATOM 627 N N . PRO A 1 82 ? 20.058 1.094 -8.047 1.00 94.81 82 PRO A N 1
ATOM 628 C CA . PRO A 1 82 ? 19.841 -0.285 -8.484 1.00 94.81 82 PRO A CA 1
ATOM 629 C C . PRO A 1 82 ? 18.375 -0.560 -8.852 1.00 94.81 82 PRO A C 1
ATOM 631 O O . PRO A 1 82 ? 17.474 -0.314 -8.048 1.00 94.81 82 PRO A O 1
ATOM 634 N N . HIS A 1 83 ? 18.131 -1.123 -10.040 1.00 93.62 83 HIS A N 1
ATOM 635 C CA . HIS A 1 83 ? 16.770 -1.335 -10.559 1.00 93.62 83 HIS A CA 1
ATOM 636 C C . HIS A 1 83 ? 15.956 -2.286 -9.680 1.00 93.62 83 HIS A C 1
ATOM 638 O O . HIS A 1 83 ? 14.783 -2.029 -9.439 1.00 93.62 83 HIS A O 1
ATOM 644 N N . ALA A 1 84 ? 16.588 -3.317 -9.112 1.00 94.75 84 ALA A N 1
ATOM 645 C CA . ALA A 1 84 ? 15.943 -4.219 -8.160 1.00 94.75 84 ALA A CA 1
ATOM 646 C C . ALA A 1 84 ? 15.406 -3.480 -6.917 1.00 94.75 84 ALA A C 1
ATOM 648 O O . ALA A 1 84 ? 14.281 -3.719 -6.480 1.00 94.75 84 ALA A O 1
ATOM 649 N N . MET A 1 85 ? 16.180 -2.533 -6.373 1.00 96.50 85 MET A N 1
ATOM 650 C CA . MET A 1 85 ? 15.767 -1.730 -5.216 1.00 96.50 85 MET A CA 1
ATOM 651 C C . MET A 1 85 ? 14.630 -0.770 -5.580 1.00 96.50 85 MET A C 1
ATOM 653 O O . MET A 1 85 ? 13.676 -0.625 -4.811 1.00 96.50 85 MET A O 1
ATOM 657 N N . ILE A 1 86 ? 14.709 -0.138 -6.756 1.00 97.88 86 ILE A N 1
ATOM 658 C CA . ILE A 1 86 ? 13.636 0.717 -7.273 1.00 97.88 86 ILE A CA 1
ATOM 659 C C . ILE A 1 86 ? 12.358 -0.105 -7.450 1.00 97.88 86 ILE A C 1
ATOM 661 O O . ILE A 1 86 ? 11.326 0.290 -6.923 1.00 97.88 86 ILE A O 1
ATOM 665 N N . ALA A 1 87 ? 12.429 -1.261 -8.112 1.00 98.00 87 ALA A N 1
ATOM 666 C CA . ALA A 1 87 ? 11.286 -2.132 -8.367 1.00 98.00 87 ALA A CA 1
ATOM 667 C C . ALA A 1 87 ? 10.622 -2.615 -7.073 1.00 98.00 87 ALA A C 1
ATOM 669 O O . ALA A 1 87 ? 9.406 -2.511 -6.941 1.00 98.00 87 ALA A O 1
ATOM 670 N N . GLY A 1 88 ? 11.408 -3.058 -6.085 1.00 98.06 88 GLY A N 1
ATOM 671 C CA . GLY A 1 88 ? 10.885 -3.457 -4.776 1.00 98.06 88 GLY A CA 1
ATOM 672 C C . GLY A 1 88 ? 10.195 -2.306 -4.039 1.00 98.06 88 GLY A C 1
ATOM 673 O O . GLY A 1 88 ? 9.082 -2.457 -3.534 1.00 98.06 88 GLY A O 1
ATOM 674 N N . THR A 1 89 ? 10.817 -1.124 -4.034 1.00 98.12 89 THR A N 1
ATOM 675 C CA . THR A 1 89 ? 10.245 0.068 -3.387 1.00 98.12 89 THR A CA 1
ATOM 676 C C . THR A 1 89 ? 8.981 0.534 -4.109 1.00 98.12 89 THR A C 1
ATOM 678 O O . THR A 1 89 ? 7.981 0.849 -3.463 1.00 98.12 89 THR A O 1
ATOM 681 N N . PHE A 1 90 ? 8.998 0.534 -5.442 1.00 98.44 90 PHE A N 1
ATOM 682 C CA . PHE A 1 90 ? 7.861 0.898 -6.280 1.00 98.44 90 PHE A CA 1
ATOM 683 C C . PHE A 1 90 ? 6.700 -0.068 -6.059 1.00 98.44 90 PHE A C 1
ATOM 685 O O . PHE A 1 90 ? 5.582 0.377 -5.824 1.00 98.44 90 PHE A O 1
ATOM 692 N N . ALA A 1 91 ? 6.962 -1.378 -6.048 1.00 98.44 91 ALA A N 1
ATOM 693 C CA . ALA A 1 91 ? 5.960 -2.407 -5.796 1.00 98.44 91 ALA A CA 1
ATOM 694 C C . ALA A 1 91 ? 5.266 -2.213 -4.444 1.00 98.44 91 ALA A C 1
ATOM 696 O O . ALA A 1 91 ? 4.039 -2.252 -4.381 1.00 98.44 91 ALA A O 1
ATOM 697 N N . MET A 1 92 ? 6.025 -1.944 -3.376 1.00 98.38 92 MET A N 1
ATOM 698 C CA . MET A 1 92 ? 5.454 -1.701 -2.048 1.00 98.38 92 MET A CA 1
ATOM 699 C C . MET A 1 92 ? 4.531 -0.479 -2.031 1.00 98.38 92 MET A C 1
ATOM 701 O O . MET A 1 92 ? 3.402 -0.572 -1.554 1.00 98.38 92 MET A O 1
ATOM 705 N N . HIS A 1 93 ? 4.960 0.649 -2.596 1.00 98.00 93 HIS A N 1
ATOM 706 C CA . HIS A 1 93 ? 4.139 1.864 -2.632 1.00 98.00 93 HIS A CA 1
ATOM 707 C C . HIS A 1 93 ? 2.937 1.721 -3.575 1.00 98.00 93 HIS A C 1
ATOM 709 O O . HIS A 1 93 ? 1.834 2.159 -3.248 1.00 98.00 93 HIS A O 1
ATOM 715 N N . LEU A 1 94 ? 3.103 1.033 -4.707 1.00 97.62 94 LEU A N 1
ATOM 716 C CA . LEU A 1 94 ? 2.004 0.696 -5.607 1.00 97.62 94 LEU A CA 1
ATOM 717 C C . LEU A 1 94 ? 0.989 -0.233 -4.928 1.00 97.62 94 LEU A C 1
ATOM 719 O O . LEU A 1 94 ? -0.211 -0.111 -5.167 1.00 97.62 94 LEU A O 1
ATOM 723 N N . ALA A 1 95 ? 1.435 -1.153 -4.072 1.00 98.19 95 ALA A N 1
ATOM 724 C CA . ALA A 1 95 ? 0.542 -1.989 -3.279 1.00 98.19 95 ALA A CA 1
ATOM 725 C C . ALA A 1 95 ? -0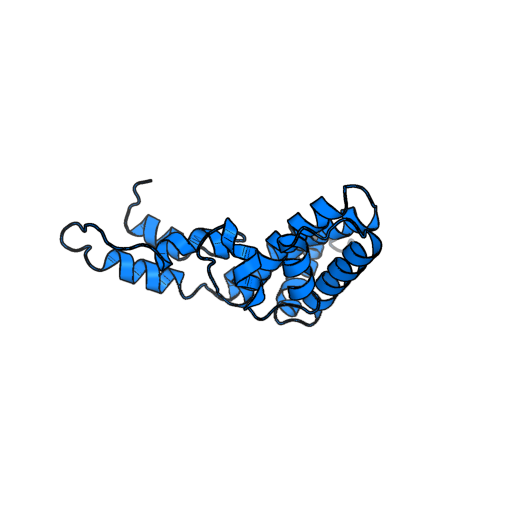.230 -1.161 -2.239 1.00 98.19 95 ALA A C 1
ATOM 727 O O . ALA A 1 95 ? -1.417 -1.406 -2.040 1.00 98.19 95 ALA A O 1
ATOM 728 N N . LEU A 1 96 ? 0.368 -0.133 -1.627 1.00 97.31 96 LEU A N 1
ATOM 729 C CA . LEU A 1 96 ? -0.381 0.796 -0.768 1.00 97.31 96 LEU A CA 1
ATOM 730 C C . LEU A 1 96 ? -1.449 1.561 -1.558 1.00 97.31 96 LEU A C 1
ATOM 732 O O . LEU A 1 96 ? -2.596 1.634 -1.124 1.00 97.31 96 LEU A O 1
ATOM 736 N N . VAL A 1 97 ? -1.112 2.048 -2.755 1.00 96.12 97 VAL A N 1
ATOM 737 C CA . VAL A 1 97 ? -2.078 2.674 -3.674 1.00 96.12 97 VAL A CA 1
ATOM 738 C C . VAL A 1 97 ? -3.211 1.702 -4.036 1.00 96.12 97 VAL A C 1
ATOM 740 O O . VAL A 1 97 ? -4.382 2.072 -3.989 1.00 96.12 97 VAL A O 1
ATOM 743 N N . THR A 1 98 ? -2.881 0.441 -4.316 1.00 96.31 98 THR A N 1
ATOM 744 C CA . THR A 1 98 ? -3.853 -0.627 -4.605 1.00 96.31 98 THR A CA 1
ATOM 745 C C . THR A 1 98 ? -4.763 -0.914 -3.410 1.00 96.31 98 THR A C 1
ATOM 747 O O . THR A 1 98 ? -5.980 -0.997 -3.564 1.00 96.31 98 THR A O 1
ATOM 750 N N . GLY A 1 99 ? -4.196 -0.982 -2.204 1.00 95.81 99 GLY A N 1
ATOM 751 C CA . GLY A 1 99 ? -4.940 -1.174 -0.960 1.00 95.81 99 GLY A CA 1
ATOM 752 C C . GLY A 1 99 ? -5.888 -0.011 -0.679 1.00 95.81 99 GLY A C 1
ATOM 753 O O . GLY A 1 99 ? -7.063 -0.231 -0.411 1.00 95.81 99 GLY A O 1
ATOM 754 N N . LEU A 1 100 ? -5.428 1.234 -0.835 1.00 94.88 100 LEU A N 1
ATOM 755 C CA . LEU A 1 100 ? -6.279 2.424 -0.716 1.00 94.88 100 LEU A CA 1
ATOM 756 C C . LEU A 1 100 ? -7.421 2.410 -1.738 1.00 94.88 100 LEU A C 1
ATOM 758 O O . LEU A 1 100 ? -8.574 2.643 -1.372 1.00 94.88 100 LEU A O 1
ATOM 762 N N . GLY A 1 101 ? -7.121 2.088 -2.999 1.00 93.00 101 GLY A N 1
ATOM 763 C CA . GLY A 1 101 ? -8.122 1.991 -4.059 1.00 93.00 101 GLY A CA 1
ATOM 764 C C . GLY A 1 101 ? -9.181 0.922 -3.774 1.00 93.00 101 GLY A C 1
ATOM 765 O O . GLY A 1 101 ? -10.372 1.162 -3.969 1.00 93.00 101 GLY A O 1
ATOM 766 N N . ALA A 1 102 ? -8.767 -0.235 -3.263 1.00 93.19 102 ALA A N 1
ATOM 767 C CA . ALA A 1 102 ? -9.665 -1.319 -2.879 1.00 93.19 102 ALA A CA 1
ATOM 768 C C . ALA A 1 102 ? -10.292 -1.137 -1.481 1.00 93.19 102 ALA A C 1
ATOM 770 O O . ALA A 1 102 ? -11.087 -1.977 -1.065 1.00 93.19 102 ALA A O 1
ATOM 771 N N . ARG A 1 103 ? -9.931 -0.071 -0.745 1.00 92.88 103 ARG A N 1
ATOM 772 C CA . ARG A 1 103 ? -10.253 0.130 0.684 1.00 92.88 103 ARG A CA 1
ATOM 773 C C . ARG A 1 103 ? -9.902 -1.096 1.531 1.00 92.88 103 ARG A C 1
ATOM 775 O O . ARG A 1 103 ? -10.617 -1.475 2.454 1.00 92.88 103 ARG A O 1
ATOM 782 N N . TYR A 1 104 ? -8.787 -1.720 1.182 1.00 94.81 104 TYR A N 1
ATOM 783 C CA . TYR A 1 104 ? -8.307 -2.964 1.740 1.00 94.81 104 TYR A CA 1
ATOM 784 C C . TYR A 1 104 ? -7.114 -2.701 2.658 1.00 94.81 104 TYR A C 1
ATOM 786 O O . TYR A 1 104 ? -6.115 -2.103 2.250 1.00 94.81 104 TYR A O 1
ATOM 794 N N . ALA A 1 105 ? -7.226 -3.156 3.904 1.00 95.38 105 ALA A N 1
ATOM 795 C CA . ALA A 1 105 ? -6.132 -3.137 4.859 1.00 95.38 105 ALA A CA 1
ATOM 796 C C . ALA A 1 105 ? -5.451 -4.506 4.891 1.00 95.38 105 ALA A C 1
ATOM 798 O O . ALA A 1 105 ? -6.095 -5.524 5.138 1.00 95.38 105 ALA A O 1
ATOM 799 N N . TYR A 1 106 ? -4.146 -4.506 4.659 1.00 96.31 106 TYR A N 1
ATOM 800 C CA . TYR A 1 106 ? -3.305 -5.690 4.652 1.00 96.31 106 TYR A CA 1
ATOM 801 C C . TYR A 1 106 ? -3.153 -6.279 6.046 1.00 96.31 106 TYR A C 1
ATOM 803 O O . TYR A 1 106 ? -2.983 -5.543 7.017 1.00 96.31 106 TYR A O 1
ATOM 811 N N . THR A 1 107 ? -3.135 -7.608 6.151 1.00 93.56 107 THR A N 1
ATOM 812 C 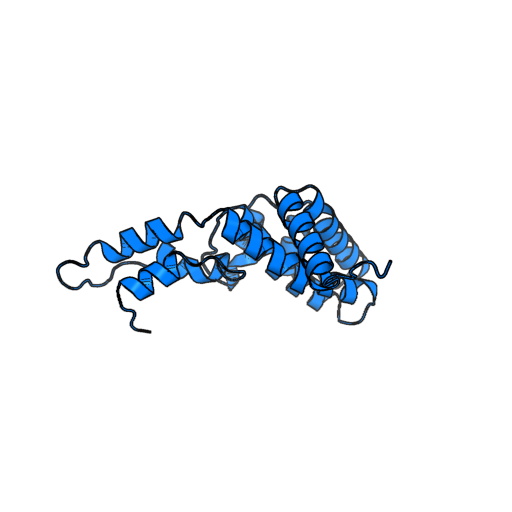CA . THR A 1 107 ? -3.068 -8.263 7.468 1.00 93.56 107 THR A CA 1
ATOM 813 C C . THR A 1 107 ? -1.761 -7.963 8.200 1.00 93.56 107 THR A C 1
ATOM 815 O O . THR A 1 107 ? -1.753 -7.690 9.401 1.00 93.56 107 THR A O 1
ATOM 818 N N . THR A 1 108 ? -0.645 -8.001 7.469 1.00 91.12 108 THR A N 1
ATOM 819 C CA . THR A 1 108 ? 0.704 -7.747 7.979 1.00 91.12 108 THR A CA 1
ATOM 820 C C . THR A 1 108 ? 1.563 -7.088 6.907 1.00 91.12 108 THR A C 1
ATOM 822 O O . THR A 1 108 ? 1.322 -7.255 5.712 1.00 91.12 108 THR A O 1
ATOM 825 N N . PHE A 1 109 ? 2.628 -6.399 7.324 1.00 91.25 109 PHE A N 1
ATOM 826 C CA . PHE A 1 109 ? 3.578 -5.790 6.391 1.00 91.25 109 PHE A CA 1
ATOM 827 C C . PHE A 1 109 ? 4.216 -6.818 5.435 1.00 91.25 109 PHE A C 1
ATOM 829 O O . PHE A 1 109 ? 4.319 -6.570 4.238 1.00 91.25 109 PHE A O 1
ATOM 836 N N . GLY A 1 110 ? 4.583 -8.004 5.937 1.00 92.75 110 GLY A N 1
ATOM 837 C CA . GLY A 1 110 ? 5.188 -9.068 5.123 1.00 92.75 110 GLY A CA 1
ATOM 838 C C . GLY A 1 110 ? 4.231 -9.729 4.123 1.00 92.75 110 GLY A C 1
ATOM 839 O O . GLY A 1 110 ? 4.680 -10.412 3.206 1.00 92.75 110 GLY A O 1
ATOM 840 N N . ALA A 1 111 ? 2.920 -9.525 4.274 1.00 95.06 111 ALA A N 1
ATOM 841 C CA . ALA A 1 111 ? 1.906 -10.082 3.387 1.00 95.06 111 ALA A CA 1
ATOM 842 C C . ALA A 1 111 ? 1.419 -9.094 2.312 1.00 95.06 111 ALA A C 1
ATOM 844 O O . ALA A 1 111 ? 0.714 -9.519 1.399 1.00 95.06 111 ALA A O 1
ATOM 845 N N . VAL A 1 112 ? 1.830 -7.818 2.362 1.00 97.88 112 VAL A N 1
ATOM 846 C CA . VAL A 1 112 ? 1.327 -6.734 1.492 1.00 97.88 112 VAL A CA 1
ATOM 847 C C . VAL A 1 112 ? 1.320 -7.117 0.013 1.00 97.88 112 VAL A C 1
ATOM 849 O O . VAL A 1 112 ? 0.263 -7.118 -0.608 1.00 97.88 112 VAL A O 1
ATOM 852 N N . LEU A 1 113 ? 2.469 -7.495 -0.559 1.00 98.19 113 LEU A N 1
ATOM 853 C CA . LEU A 1 113 ? 2.546 -7.820 -1.991 1.00 98.19 113 LEU A CA 1
ATOM 854 C C . LEU A 1 113 ? 1.737 -9.072 -2.346 1.00 98.19 113 LEU A C 1
ATOM 856 O O . LEU A 1 113 ? 1.139 -9.145 -3.416 1.00 98.19 113 LEU A O 1
ATOM 860 N N . ARG A 1 114 ? 1.697 -10.056 -1.440 1.00 98.12 114 ARG A N 1
ATOM 861 C CA . ARG A 1 114 ? 0.966 -11.312 -1.651 1.00 98.12 114 ARG A CA 1
ATOM 862 C C . ARG A 1 114 ? -0.538 -11.079 -1.668 1.00 98.12 114 ARG A C 1
ATOM 864 O O . ARG A 1 114 ? -1.236 -11.643 -2.501 1.00 98.12 114 ARG A O 1
ATOM 871 N N . GLU A 1 115 ? -1.033 -10.261 -0.753 1.00 98.19 115 GLU A N 1
ATOM 872 C CA . GLU A 1 115 ? -2.441 -9.884 -0.693 1.00 98.19 115 GLU A CA 1
ATOM 873 C C . GLU A 1 115 ? -2.814 -8.965 -1.864 1.00 98.19 115 GLU A C 1
ATOM 875 O O . GLU A 1 115 ? -3.849 -9.179 -2.492 1.00 98.19 115 GLU A O 1
ATOM 880 N N . ALA A 1 116 ? -1.941 -8.021 -2.236 1.00 98.12 116 ALA A N 1
ATOM 881 C CA . ALA A 1 116 ? -2.159 -7.098 -3.351 1.00 98.12 116 ALA A CA 1
ATOM 882 C C . ALA A 1 116 ? -2.345 -7.801 -4.709 1.00 98.12 116 ALA A C 1
ATOM 884 O O . ALA A 1 116 ? -3.086 -7.303 -5.555 1.00 98.12 116 ALA A O 1
ATOM 885 N N . LEU A 1 117 ? -1.753 -8.987 -4.918 1.00 97.75 117 LEU A N 1
ATOM 886 C CA . LEU A 1 117 ? -1.986 -9.816 -6.115 1.00 97.75 117 LEU A CA 1
ATOM 887 C C . LEU A 1 117 ? -3.469 -10.165 -6.335 1.00 97.75 117 LEU A C 1
ATOM 889 O O . LEU A 1 117 ? -3.913 -10.335 -7.478 1.00 97.75 117 LEU A O 1
ATOM 893 N N . ASN A 1 118 ? -4.236 -10.260 -5.248 1.00 97.44 118 ASN A N 1
ATOM 894 C CA . ASN A 1 118 ? -5.653 -10.617 -5.277 1.00 97.44 118 ASN A CA 1
ATOM 895 C C . ASN A 1 118 ? -6.572 -9.399 -5.416 1.00 97.44 118 ASN A C 1
ATOM 897 O O . ASN A 1 118 ? -7.779 -9.562 -5.581 1.00 97.44 118 ASN A O 1
ATOM 901 N N . LEU A 1 119 ? -6.020 -8.186 -5.382 1.00 96.00 119 LEU A N 1
ATOM 902 C CA . LEU A 1 119 ? -6.785 -6.954 -5.511 1.00 96.00 119 LEU A CA 1
ATOM 903 C C . LEU A 1 119 ? -6.862 -6.493 -6.979 1.00 96.00 119 LEU A C 1
ATOM 905 O O . LEU A 1 119 ? -6.007 -6.849 -7.803 1.00 96.00 119 LEU A O 1
ATOM 909 N N . PRO A 1 120 ? -7.884 -5.698 -7.342 1.00 94.00 120 PRO A N 1
ATOM 910 C CA . PRO A 1 120 ? -7.872 -4.930 -8.581 1.00 94.00 120 PRO A CA 1
ATOM 911 C C . PRO A 1 120 ? -6.739 -3.904 -8.527 1.00 94.00 120 PRO A C 1
ATOM 913 O O . PRO A 1 120 ? -6.645 -3.155 -7.561 1.00 94.00 120 PRO A O 1
ATOM 916 N N . GLY A 1 121 ? -5.911 -3.837 -9.564 1.00 93.19 121 GLY A N 1
ATOM 917 C CA . GLY A 1 121 ? -4.784 -2.908 -9.640 1.00 93.19 121 GLY A CA 1
ATOM 918 C C . GLY A 1 121 ? -4.541 -2.440 -11.074 1.00 93.19 121 GLY A C 1
ATOM 919 O O . GLY A 1 121 ? -5.188 -2.951 -11.994 1.00 93.19 121 GLY A O 1
ATOM 920 N N . PRO A 1 122 ? -3.630 -1.475 -11.274 1.00 94.50 122 PRO A N 1
ATOM 921 C CA . PRO A 1 122 ? -3.280 -1.014 -12.608 1.00 94.50 122 PRO A CA 1
ATOM 922 C C . PRO A 1 122 ? -2.626 -2.133 -13.425 1.00 94.50 122 PRO A C 1
ATOM 924 O O . PRO A 1 122 ? -2.064 -3.087 -12.875 1.00 94.50 122 PRO A O 1
ATOM 927 N N . ASP A 1 123 ? -2.699 -2.012 -14.751 1.00 95.62 123 ASP A N 1
ATOM 928 C CA . ASP A 1 123 ? -2.011 -2.935 -15.656 1.00 95.62 123 ASP A CA 1
ATOM 929 C C . ASP A 1 123 ? -0.519 -3.032 -15.299 1.00 95.62 123 ASP A C 1
ATOM 931 O O . ASP A 1 123 ? 0.083 -2.039 -14.919 1.00 95.62 123 ASP A O 1
ATOM 935 N N . GLY A 1 124 ? 0.072 -4.226 -15.355 1.00 95.94 124 GLY A N 1
ATOM 936 C CA . GLY A 1 124 ? 1.458 -4.476 -14.931 1.00 95.94 124 GLY A CA 1
ATOM 937 C C . GLY A 1 124 ? 1.694 -4.600 -13.414 1.00 95.94 124 GLY A C 1
ATOM 938 O O . GLY A 1 124 ? 2.708 -5.169 -13.012 1.00 95.94 124 GLY A O 1
ATOM 939 N N . ALA A 1 125 ? 0.765 -4.176 -12.544 1.00 97.44 125 ALA A N 1
ATOM 940 C CA . ALA A 1 125 ? 0.971 -4.227 -11.088 1.00 97.44 125 ALA A CA 1
ATOM 941 C C . ALA A 1 125 ? 1.156 -5.652 -10.551 1.00 97.44 125 ALA A C 1
ATOM 943 O O . ALA A 1 125 ? 2.074 -5.917 -9.778 1.00 97.44 125 ALA A O 1
ATOM 944 N N . LYS A 1 126 ? 0.302 -6.590 -10.978 1.00 97.81 126 LYS A N 1
ATOM 945 C CA . LYS A 1 126 ? 0.362 -7.982 -10.502 1.00 97.81 126 LYS A CA 1
ATOM 946 C C . LYS A 1 126 ? 1.653 -8.676 -10.919 1.00 97.81 126 LYS A C 1
ATOM 948 O O . LYS A 1 126 ? 2.243 -9.398 -10.122 1.00 97.81 126 LYS A O 1
ATOM 953 N N . GLU A 1 127 ? 2.099 -8.427 -12.147 1.00 97.88 127 GLU A N 1
ATOM 954 C CA . GLU A 1 127 ? 3.376 -8.940 -12.638 1.00 97.88 127 GLU A CA 1
ATOM 955 C C . GLU A 1 127 ? 4.538 -8.382 -11.809 1.00 97.88 127 GLU A C 1
ATOM 957 O O . GLU A 1 127 ? 5.383 -9.150 -11.353 1.00 97.88 127 GLU A O 1
ATOM 962 N N . LEU A 1 128 ? 4.525 -7.077 -11.513 1.00 98.31 128 LEU A N 1
ATOM 963 C CA . LEU A 1 128 ? 5.525 -6.450 -10.653 1.00 98.31 128 LEU A CA 1
ATOM 964 C C . LEU A 1 128 ? 5.545 -7.062 -9.242 1.00 98.31 128 LEU A C 1
ATOM 966 O O . LEU A 1 128 ? 6.614 -7.380 -8.723 1.00 98.31 128 LEU A O 1
ATOM 970 N N . TYR A 1 129 ? 4.381 -7.259 -8.615 1.00 98.50 129 TYR A N 1
ATOM 971 C CA . TYR A 1 129 ? 4.299 -7.864 -7.281 1.00 98.50 129 TYR A CA 1
ATOM 972 C C . TYR A 1 129 ? 4.852 -9.288 -7.267 1.00 98.50 129 TYR A C 1
ATOM 974 O O . TYR A 1 129 ? 5.617 -9.637 -6.370 1.00 98.50 129 TYR A O 1
ATOM 982 N N . ALA A 1 130 ? 4.498 -10.098 -8.267 1.00 98.12 130 ALA A N 1
ATOM 983 C CA . ALA A 1 130 ? 4.993 -11.464 -8.400 1.00 98.12 130 ALA A CA 1
ATOM 984 C C . ALA A 1 130 ? 6.514 -11.504 -8.631 1.00 98.12 130 ALA A C 1
ATOM 986 O O . ALA A 1 130 ? 7.213 -12.318 -8.024 1.00 98.12 130 ALA A O 1
ATOM 987 N N . MET A 1 131 ? 7.039 -10.595 -9.455 1.00 97.94 131 MET A N 1
ATOM 988 C CA . MET A 1 131 ? 8.473 -10.463 -9.717 1.00 97.94 131 MET A CA 1
ATOM 989 C C . MET A 1 131 ? 9.255 -10.104 -8.445 1.00 97.94 131 MET A C 1
ATOM 991 O O . MET A 1 131 ? 10.267 -10.728 -8.137 1.00 97.94 131 MET A O 1
ATOM 995 N N . VAL A 1 132 ? 8.760 -9.151 -7.650 1.00 98.06 132 VAL A N 1
ATOM 996 C CA . VAL A 1 132 ? 9.403 -8.775 -6.379 1.00 98.06 132 VAL A CA 1
ATOM 997 C C . VAL A 1 132 ? 9.297 -9.893 -5.338 1.00 98.06 132 VAL A C 1
ATOM 999 O O . VAL A 1 132 ? 10.263 -10.148 -4.624 1.00 98.06 132 VAL A O 1
ATOM 1002 N N . LEU A 1 133 ? 8.162 -10.597 -5.266 1.00 97.50 133 LEU A N 1
ATOM 1003 C CA . LEU A 1 133 ? 7.969 -11.723 -4.342 1.00 97.50 133 LEU A CA 1
ATOM 1004 C C . LEU A 1 133 ? 8.869 -12.924 -4.652 1.00 97.50 133 LEU A C 1
ATOM 1006 O O . LEU A 1 133 ? 9.317 -13.597 -3.727 1.00 97.50 133 LEU A O 1
ATOM 1010 N N . SER A 1 134 ? 9.103 -13.208 -5.933 1.00 96.75 134 SER A N 1
ATOM 1011 C CA . SER A 1 134 ? 9.979 -14.301 -6.378 1.00 96.75 134 SER A CA 1
ATOM 1012 C C . SER A 1 134 ? 11.465 -13.946 -6.303 1.00 96.75 134 SER A C 1
ATOM 1014 O O . SER A 1 134 ? 12.305 -14.841 -6.297 1.00 96.75 134 SER A O 1
ATOM 1016 N N . GLY A 1 135 ? 11.799 -12.655 -6.228 1.00 96.25 135 GLY A N 1
ATOM 1017 C CA . GLY A 1 135 ? 13.180 -12.180 -6.265 1.00 96.25 135 GLY A CA 1
ATOM 1018 C C . GLY A 1 135 ? 13.803 -12.203 -7.666 1.00 96.25 135 GLY A C 1
ATOM 1019 O O . GLY A 1 135 ? 15.009 -11.987 -7.788 1.00 96.25 135 GLY A O 1
ATOM 1020 N N . GLU A 1 136 ? 13.012 -12.422 -8.724 1.00 94.62 136 GLU A N 1
ATOM 1021 C CA . GLU A 1 136 ? 13.456 -12.420 -10.127 1.00 94.62 136 GLU A CA 1
ATOM 1022 C C . GLU A 1 136 ? 13.719 -10.994 -10.648 1.00 94.62 136 GLU A C 1
ATOM 1024 O O . GLU A 1 136 ? 13.063 -10.505 -11.564 1.00 94.62 136 GLU A O 1
ATOM 1029 N N . LEU A 1 137 ? 14.687 -10.300 -10.045 1.00 96.12 137 LEU A N 1
ATOM 1030 C CA . LEU A 1 137 ? 14.997 -8.888 -10.313 1.00 96.12 137 LEU A CA 1
ATOM 1031 C C . LEU A 1 137 ? 16.347 -8.681 -11.023 1.00 96.12 137 LEU A C 1
ATOM 1033 O O . LEU A 1 137 ? 16.875 -7.569 -11.044 1.00 96.12 137 LEU A O 1
ATOM 1037 N N . SER A 1 138 ? 16.936 -9.749 -11.565 1.00 94.12 138 SER A N 1
ATOM 1038 C CA . SER A 1 138 ? 18.243 -9.720 -12.236 1.00 94.12 138 SER A CA 1
ATOM 1039 C C . SER A 1 138 ? 18.175 -9.235 -13.687 1.00 94.12 138 SER A C 1
ATOM 1041 O O . SER A 1 138 ? 19.127 -8.620 -14.166 1.00 94.12 138 SER A O 1
ATOM 1043 N N . ASP A 1 139 ? 17.063 -9.480 -14.385 1.00 95.62 139 ASP A N 1
ATOM 1044 C CA . ASP A 1 139 ? 16.839 -8.987 -15.745 1.00 95.62 139 ASP A CA 1
ATOM 1045 C C . ASP A 1 139 ? 16.374 -7.527 -15.707 1.00 95.62 139 ASP A C 1
ATOM 1047 O O . ASP A 1 139 ? 15.196 -7.220 -15.523 1.00 95.62 139 ASP A O 1
ATOM 1051 N N . ILE A 1 140 ? 17.334 -6.619 -15.879 1.00 94.62 140 ILE A N 1
ATOM 1052 C CA . ILE A 1 140 ? 17.117 -5.171 -15.812 1.00 94.62 140 ILE A CA 1
ATOM 1053 C C . ILE A 1 140 ? 16.085 -4.705 -16.846 1.00 94.62 140 ILE A C 1
ATOM 1055 O O . ILE A 1 140 ? 15.232 -3.885 -16.512 1.00 94.62 140 ILE A O 1
ATOM 1059 N N . ALA A 1 141 ? 16.134 -5.229 -18.074 1.00 95.44 141 ALA A N 1
ATOM 1060 C CA . ALA A 1 141 ? 15.234 -4.805 -19.145 1.00 95.44 141 ALA A CA 1
ATOM 1061 C C . ALA A 1 141 ? 13.792 -5.235 -18.852 1.00 95.44 141 ALA A C 1
ATOM 1063 O O . ALA A 1 141 ? 12.858 -4.449 -19.025 1.00 95.44 141 ALA A O 1
ATOM 1064 N N . ARG A 1 142 ? 13.611 -6.459 -18.339 1.00 96.25 142 ARG A N 1
ATOM 1065 C CA . ARG A 1 142 ? 12.301 -6.945 -17.888 1.00 96.25 142 ARG A CA 1
ATOM 1066 C C . ARG A 1 142 ? 11.773 -6.130 -16.708 1.00 96.25 142 ARG A C 1
ATOM 1068 O O . ARG A 1 142 ? 10.604 -5.751 -16.712 1.00 96.25 142 ARG A O 1
ATOM 1075 N N . VAL A 1 143 ? 12.622 -5.837 -15.721 1.00 96.38 143 VAL A N 1
ATOM 1076 C CA . VAL A 1 143 ? 12.258 -5.010 -14.560 1.00 96.38 143 VAL A CA 1
ATOM 1077 C C . VAL A 1 143 ? 11.790 -3.623 -15.004 1.00 96.38 143 VAL A C 1
ATOM 1079 O O . VAL A 1 143 ? 10.723 -3.177 -14.588 1.00 96.38 143 VAL A O 1
ATOM 1082 N N . GLU A 1 144 ? 12.556 -2.955 -15.868 1.00 97.00 144 GLU A N 1
ATOM 1083 C CA . GLU A 1 144 ? 12.221 -1.629 -16.393 1.00 97.00 144 GLU A CA 1
ATOM 1084 C C . GLU A 1 144 ? 10.879 -1.648 -17.138 1.00 97.00 144 GLU A C 1
ATOM 1086 O O . GLU A 1 144 ? 9.993 -0.852 -16.827 1.00 97.00 144 GLU A O 1
ATOM 1091 N N . ALA A 1 145 ? 10.681 -2.615 -18.040 1.00 97.50 145 ALA A N 1
ATOM 1092 C CA . ALA A 1 145 ? 9.446 -2.748 -18.807 1.00 97.50 145 ALA A CA 1
ATOM 1093 C C . ALA A 1 14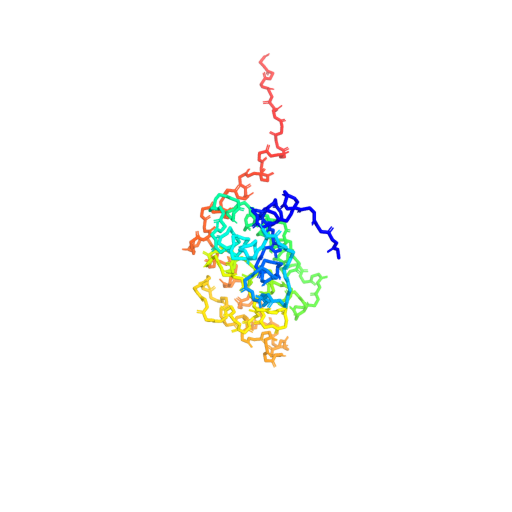5 ? 8.209 -2.956 -17.916 1.00 97.50 145 ALA A C 1
ATOM 1095 O O . ALA A 1 145 ? 7.167 -2.336 -18.137 1.00 97.50 145 ALA A O 1
ATOM 1096 N N . VAL A 1 146 ? 8.316 -3.803 -16.888 1.00 97.88 146 VAL A N 1
ATOM 1097 C CA . VAL A 1 146 ? 7.202 -4.085 -15.972 1.00 97.88 146 VAL A CA 1
ATOM 1098 C C . VAL A 1 146 ? 6.882 -2.878 -15.086 1.00 97.88 146 VAL A C 1
ATOM 1100 O O . VAL A 1 146 ? 5.705 -2.568 -14.888 1.00 97.88 146 VAL A O 1
ATOM 1103 N N . VAL A 1 147 ? 7.895 -2.157 -14.593 1.00 98.06 147 VAL A N 1
ATOM 1104 C CA . VAL A 1 147 ? 7.678 -0.933 -13.802 1.00 98.06 147 VAL A CA 1
ATOM 1105 C C . VAL A 1 147 ? 7.066 0.181 -14.657 1.00 98.06 147 VAL A C 1
ATOM 1107 O O . VAL A 1 147 ? 6.105 0.814 -14.222 1.00 98.06 147 VAL A O 1
ATOM 1110 N N . GLU A 1 148 ? 7.545 0.393 -15.885 1.00 97.69 148 GLU A N 1
ATOM 1111 C CA . GLU A 1 148 ? 6.971 1.377 -16.817 1.00 97.69 148 GLU A CA 1
ATOM 1112 C C . GLU A 1 148 ? 5.518 1.049 -17.183 1.00 97.69 148 GLU A C 1
ATOM 1114 O O . GLU A 1 148 ? 4.663 1.937 -17.215 1.00 97.69 148 GLU A O 1
ATOM 1119 N N . ARG A 1 149 ? 5.200 -0.234 -17.390 1.00 97.50 149 ARG A N 1
ATOM 1120 C CA . ARG A 1 149 ? 3.824 -0.682 -17.632 1.00 97.50 149 ARG A CA 1
ATOM 1121 C C . ARG A 1 149 ? 2.924 -0.418 -16.423 1.00 97.50 149 ARG A C 1
ATOM 1123 O O . ARG A 1 149 ? 1.845 0.148 -16.591 1.00 97.50 149 ARG A O 1
ATOM 1130 N N . ALA A 1 150 ? 3.394 -0.750 -15.217 1.00 96.94 150 ALA A N 1
ATOM 1131 C CA . ALA A 1 150 ? 2.702 -0.447 -13.963 1.00 96.94 150 ALA A CA 1
ATOM 1132 C C . ALA A 1 150 ? 2.447 1.056 -13.783 1.00 96.94 150 ALA A C 1
ATOM 1134 O O . ALA A 1 150 ? 1.356 1.467 -13.383 1.00 96.94 150 ALA A O 1
ATOM 1135 N N . TRP A 1 151 ? 3.439 1.880 -14.120 1.00 95.62 151 TRP A N 1
ATOM 1136 C CA . TRP A 1 151 ? 3.327 3.332 -14.105 1.00 95.62 151 TRP A CA 1
ATOM 1137 C C . TRP A 1 151 ? 2.280 3.844 -15.100 1.00 95.62 151 TRP A C 1
ATOM 1139 O O . TRP A 1 151 ? 1.396 4.612 -14.721 1.00 95.62 151 TRP A O 1
ATOM 1149 N N . ALA A 1 152 ? 2.333 3.397 -16.355 1.00 93.75 152 ALA A N 1
ATOM 1150 C CA . ALA A 1 152 ? 1.367 3.791 -17.376 1.00 93.75 152 ALA A CA 1
ATOM 1151 C C . ALA A 1 152 ? -0.067 3.379 -16.996 1.00 93.75 152 ALA A C 1
ATOM 1153 O O . ALA A 1 152 ? -1.005 4.170 -17.147 1.00 93.75 152 ALA A O 1
ATOM 1154 N N . GLY A 1 153 ? -0.228 2.181 -16.424 1.00 93.31 153 GLY A N 1
ATOM 1155 C CA . GLY A 1 153 ? -1.509 1.639 -15.977 1.00 93.31 153 GLY A CA 1
ATOM 1156 C C . GLY A 1 153 ? -2.209 2.466 -14.891 1.00 93.31 153 GLY A C 1
ATOM 1157 O O . GLY A 1 153 ? -3.432 2.410 -14.786 1.00 93.31 153 GLY A O 1
ATOM 1158 N N . LEU A 1 154 ? -1.484 3.274 -14.105 1.00 91.06 154 LEU A N 1
ATOM 1159 C CA . LEU A 1 154 ? -2.090 4.140 -13.079 1.00 91.06 154 LEU A CA 1
ATOM 1160 C C . LEU A 1 154 ? -3.049 5.180 -13.668 1.00 91.06 154 LEU A C 1
ATOM 1162 O O . LEU A 1 154 ? -4.038 5.527 -13.025 1.00 91.06 154 LEU A O 1
ATOM 1166 N N . SER A 1 155 ? -2.761 5.670 -14.876 1.00 84.00 155 SER A N 1
ATOM 1167 C CA . SER A 1 155 ? -3.545 6.727 -15.527 1.00 84.00 155 SER A CA 1
ATOM 1168 C C . SER A 1 155 ? -4.926 6.259 -15.999 1.00 84.00 155 SER A C 1
ATOM 1170 O O . SER A 1 155 ? -5.871 7.044 -16.003 1.00 84.00 155 SER A O 1
ATOM 1172 N N . SER A 1 156 ? -5.045 4.983 -16.366 1.00 82.75 156 SER A N 1
ATOM 1173 C CA . SER A 1 156 ? -6.267 4.360 -16.888 1.00 82.75 156 SER A CA 1
ATOM 1174 C C . SER A 1 156 ? -7.024 3.538 -15.842 1.00 82.75 156 SER A C 1
ATOM 1176 O O . SER A 1 156 ? -8.187 3.192 -16.046 1.00 82.75 156 SER A O 1
ATOM 1178 N N . TRP A 1 157 ? -6.389 3.231 -14.711 1.00 88.56 157 TRP A N 1
ATOM 1179 C CA . TRP A 1 157 ? -7.025 2.578 -13.572 1.00 88.56 157 TRP A CA 1
ATOM 1180 C C . TRP A 1 157 ? -7.896 3.560 -12.767 1.00 88.56 157 TRP A C 1
ATOM 1182 O O . TRP A 1 157 ? -7.836 4.771 -12.959 1.00 88.56 157 TRP A O 1
ATOM 1192 N N . GLN A 1 158 ? -8.695 3.066 -11.814 1.00 78.25 158 GLN A N 1
ATOM 1193 C CA . GLN A 1 158 ? -9.595 3.897 -10.990 1.00 78.25 158 GLN A CA 1
ATOM 1194 C C . GLN A 1 158 ? -8.878 5.006 -10.190 1.00 78.25 158 GLN A C 1
ATOM 1196 O O . GLN A 1 158 ? -9.521 5.942 -9.723 1.00 78.25 158 GLN A O 1
ATOM 1201 N N . ALA A 1 159 ? -7.553 4.916 -10.021 1.00 71.81 159 ALA A N 1
ATOM 1202 C CA . ALA A 1 159 ? -6.748 5.983 -9.431 1.00 71.81 159 ALA A CA 1
ATOM 1203 C C . ALA A 1 159 ? -6.394 7.108 -10.418 1.00 71.81 159 ALA A C 1
ATOM 1205 O O . ALA A 1 159 ? -5.795 8.088 -9.990 1.00 71.81 159 ALA A O 1
ATOM 1206 N N . GLY A 1 160 ? -6.782 7.023 -11.694 1.00 77.50 160 GLY A N 1
ATOM 1207 C CA . GLY A 1 160 ? -6.534 8.038 -12.721 1.00 77.50 160 GLY A CA 1
ATOM 1208 C C . GLY A 1 160 ? -6.962 9.449 -12.298 1.00 77.50 160 GLY A C 1
ATOM 1209 O O . GLY A 1 160 ? -6.122 10.348 -12.299 1.00 77.50 160 GLY A O 1
ATOM 1210 N N . PRO A 1 161 ? -8.203 9.667 -11.816 1.00 81.56 161 PRO A N 1
ATOM 1211 C CA . PRO A 1 161 ? -8.613 10.969 -11.287 1.00 81.56 161 PRO A CA 1
ATOM 1212 C C . PRO A 1 161 ? -7.753 11.445 -10.107 1.00 81.56 161 PRO A C 1
ATOM 1214 O O . PRO A 1 161 ? -7.397 12.621 -10.034 1.00 81.56 161 PRO A O 1
ATOM 1217 N N . ALA A 1 162 ? -7.366 10.539 -9.202 1.00 74.56 162 ALA A N 1
ATOM 1218 C CA . ALA A 1 162 ? -6.483 10.866 -8.083 1.00 74.56 162 ALA A CA 1
ATOM 1219 C C . ALA A 1 162 ? -5.065 11.220 -8.559 1.00 74.56 162 ALA A C 1
ATOM 1221 O O . ALA A 1 162 ? -4.461 12.149 -8.027 1.00 74.56 162 ALA A O 1
ATOM 1222 N N . PHE A 1 163 ? -4.558 10.535 -9.585 1.00 72.38 163 PHE A N 1
ATOM 1223 C CA . PHE A 1 163 ? -3.286 10.825 -10.236 1.00 72.38 163 PHE A CA 1
ATOM 1224 C C . PHE A 1 163 ? -3.297 12.207 -10.896 1.00 72.38 163 PHE A C 1
ATOM 1226 O O . PHE A 1 163 ? -2.420 13.026 -10.619 1.00 72.38 163 PHE A O 1
ATOM 1233 N N . THR A 1 164 ? -4.327 12.518 -11.688 1.00 79.25 164 THR A N 1
ATOM 1234 C CA . THR A 1 164 ? -4.515 13.846 -12.288 1.00 79.25 164 THR A CA 1
ATOM 1235 C C . THR A 1 164 ? -4.600 14.933 -11.218 1.00 79.25 164 THR A C 1
ATOM 1237 O O . THR A 1 164 ? -3.895 15.939 -11.307 1.00 79.25 164 THR A O 1
ATOM 1240 N N . ALA A 1 165 ? -5.389 14.715 -10.162 1.00 75.12 165 ALA A N 1
ATOM 1241 C CA . ALA A 1 165 ? -5.508 15.656 -9.051 1.00 75.12 165 ALA A CA 1
ATOM 1242 C C . ALA A 1 165 ? -4.184 15.846 -8.286 1.00 75.12 165 ALA A C 1
ATOM 1244 O O . ALA A 1 165 ? -3.919 16.933 -7.767 1.00 75.12 165 ALA A O 1
ATOM 1245 N N . ALA A 1 166 ? -3.347 14.806 -8.198 1.00 71.69 166 ALA A N 1
ATOM 1246 C CA . ALA A 1 166 ? -2.015 14.885 -7.603 1.00 71.69 166 ALA A CA 1
ATOM 1247 C C . ALA A 1 166 ? -1.091 15.798 -8.417 1.00 71.69 166 ALA A C 1
ATOM 1249 O O . ALA A 1 166 ? -0.435 16.682 -7.862 1.00 71.69 166 ALA A O 1
ATOM 1250 N N . LEU A 1 167 ? -1.077 15.612 -9.741 1.00 72.25 167 LEU A N 1
ATOM 1251 C CA . LEU A 1 167 ? -0.294 16.436 -10.659 1.00 72.25 167 LEU A CA 1
ATOM 1252 C C . LEU A 1 167 ? -0.745 17.899 -10.612 1.00 72.25 167 LEU A C 1
ATOM 1254 O O . LEU A 1 167 ? 0.092 18.789 -10.473 1.00 72.25 167 LEU A O 1
ATOM 1258 N N . GLN A 1 168 ? -2.057 18.149 -10.642 1.00 77.94 168 GLN A N 1
ATOM 1259 C CA . GLN A 1 168 ? -2.618 19.499 -10.547 1.00 77.94 168 GLN A CA 1
ATOM 1260 C C . GLN A 1 168 ? -2.193 20.206 -9.257 1.00 77.94 168 GLN A C 1
ATOM 1262 O O . GLN A 1 168 ? -1.696 21.326 -9.318 1.00 77.94 168 GLN A O 1
ATOM 1267 N N . ARG A 1 169 ? -2.291 19.540 -8.097 1.00 69.69 169 ARG A N 1
ATOM 1268 C CA . ARG A 1 169 ? -1.852 20.118 -6.815 1.00 69.69 169 ARG A CA 1
ATOM 1269 C C . ARG A 1 169 ? -0.378 20.517 -6.825 1.00 69.69 169 ARG A C 1
ATOM 1271 O O . ARG A 1 169 ? -0.040 21.597 -6.347 1.00 69.69 169 ARG A O 1
ATOM 1278 N N . ARG A 1 170 ? 0.500 19.686 -7.393 1.00 65.00 170 ARG A N 1
ATOM 1279 C CA . ARG A 1 170 ? 1.937 19.991 -7.474 1.00 65.00 170 ARG A CA 1
ATOM 1280 C C . ARG A 1 170 ? 2.213 21.235 -8.322 1.00 65.00 170 ARG A C 1
ATOM 1282 O O . ARG A 1 170 ? 3.073 22.034 -7.963 1.00 65.00 170 ARG A O 1
ATOM 1289 N N . VAL A 1 171 ? 1.458 21.427 -9.402 1.00 65.19 171 VAL A N 1
ATOM 1290 C CA . VAL A 1 171 ? 1.558 22.624 -10.249 1.00 65.19 171 VAL A CA 1
ATOM 1291 C C . VAL A 1 171 ? 0.992 23.849 -9.523 1.00 65.19 171 VAL A C 1
ATOM 1293 O O . VAL A 1 171 ? 1.660 24.876 -9.454 1.00 65.19 171 VAL A O 1
ATOM 1296 N N . SER A 1 172 ? -0.183 23.737 -8.899 1.00 60.53 172 SER A N 1
ATOM 1297 C CA . SER A 1 172 ? -0.843 24.854 -8.207 1.00 60.53 172 SER A CA 1
ATOM 1298 C C . SER A 1 172 ? -0.078 25.374 -6.985 1.00 60.53 172 SER A C 1
ATOM 1300 O O . SER A 1 172 ? -0.127 26.567 -6.714 1.00 60.53 172 SER A O 1
ATOM 1302 N N . HIS A 1 173 ? 0.662 24.524 -6.266 1.00 54.53 173 HIS A N 1
ATOM 1303 C CA . HIS A 1 173 ? 1.538 24.971 -5.172 1.00 54.53 173 HIS A CA 1
ATOM 1304 C C . HIS A 1 173 ? 2.867 25.579 -5.656 1.00 54.53 173 HIS A C 1
ATOM 1306 O O . HIS A 1 173 ? 3.528 26.263 -4.879 1.00 54.53 173 HIS A O 1
ATOM 1312 N N . THR A 1 174 ? 3.266 25.344 -6.913 1.00 50.53 174 THR A N 1
ATOM 1313 C CA . THR A 1 174 ? 4.521 25.876 -7.483 1.00 50.53 174 THR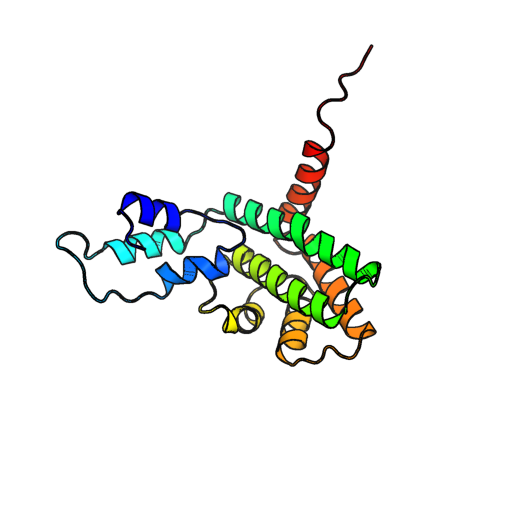 A CA 1
ATOM 1314 C C . THR A 1 174 ? 4.332 27.259 -8.112 1.00 50.53 174 THR A C 1
ATOM 1316 O O . THR A 1 174 ? 5.262 28.059 -8.128 1.00 50.53 174 THR A O 1
ATOM 1319 N N . PHE A 1 175 ? 3.121 27.581 -8.573 1.00 47.81 175 PHE A N 1
ATOM 1320 C CA . PHE A 1 175 ? 2.781 28.888 -9.138 1.00 47.81 175 PHE A CA 1
ATOM 1321 C C . PHE A 1 175 ? 1.820 29.637 -8.212 1.00 47.81 175 PHE A C 1
ATOM 1323 O O . PHE A 1 175 ? 0.637 29.796 -8.509 1.00 47.81 175 PHE A O 1
ATOM 1330 N N . GLY A 1 176 ? 2.330 30.100 -7.070 1.00 42.22 176 GLY A N 1
ATOM 1331 C CA . GLY A 1 176 ? 1.660 31.162 -6.327 1.00 42.22 176 GLY A CA 1
ATOM 1332 C C . GLY A 1 176 ? 1.625 32.421 -7.193 1.00 42.22 176 GLY A C 1
ATOM 1333 O O . GLY A 1 176 ? 2.675 32.997 -7.453 1.00 42.22 176 GLY A O 1
ATOM 1334 N N . SER A 1 177 ? 0.432 32.772 -7.683 1.00 45.00 177 SER A N 1
ATOM 1335 C CA . SER A 1 177 ? 0.032 34.094 -8.190 1.00 45.00 177 SER A CA 1
ATOM 1336 C C . SER A 1 177 ? 1.139 34.910 -8.873 1.00 45.00 177 SER A C 1
ATOM 1338 O O . SER A 1 177 ? 1.715 35.818 -8.278 1.00 45.00 177 SER A O 1
ATOM 1340 N N . ILE A 1 178 ? 1.363 34.658 -10.167 1.00 46.06 178 ILE A N 1
ATOM 1341 C CA . ILE A 1 178 ? 1.788 35.744 -11.058 1.00 46.06 178 ILE A CA 1
ATOM 1342 C C . ILE A 1 178 ? 0.533 36.594 -11.271 1.00 46.06 178 ILE A C 1
ATOM 1344 O O . ILE A 1 178 ? -0.246 36.354 -12.194 1.00 46.06 178 ILE A O 1
ATOM 1348 N N . GLU A 1 179 ? 0.274 37.519 -10.346 1.00 43.34 179 GLU A N 1
ATOM 1349 C CA . GLU A 1 179 ? -0.647 38.615 -10.621 1.00 43.34 179 GLU A CA 1
ATOM 1350 C C . GLU A 1 179 ? -0.102 39.390 -11.821 1.00 43.34 179 GLU A C 1
ATOM 1352 O O . GLU A 1 179 ? 1.078 39.739 -11.892 1.00 43.34 179 GLU A O 1
ATOM 1357 N N . ALA A 1 180 ? -0.981 39.585 -12.799 1.00 47.06 180 ALA A N 1
ATOM 1358 C CA . ALA A 1 180 ? -0.728 40.383 -13.977 1.00 47.06 180 ALA A CA 1
ATOM 1359 C C . ALA A 1 180 ? -0.366 41.811 -13.550 1.00 47.06 180 ALA A C 1
ATOM 1361 O O . ALA A 1 180 ? -1.221 42.560 -13.079 1.00 47.06 180 ALA A O 1
ATOM 1362 N N . VAL A 1 181 ? 0.898 42.189 -13.737 1.00 41.28 181 VAL A N 1
ATOM 1363 C CA . VAL A 1 181 ? 1.283 43.598 -13.811 1.00 41.28 181 VAL A CA 1
ATOM 1364 C C . VAL A 1 181 ? 0.809 44.091 -15.176 1.00 41.28 181 VAL A C 1
ATOM 1366 O O . VAL A 1 181 ? 1.438 43.806 -16.197 1.00 41.28 181 VAL A O 1
ATOM 1369 N N . ALA A 1 182 ? -0.362 44.723 -15.173 1.00 43.53 182 ALA A N 1
ATOM 1370 C CA . ALA A 1 182 ? -0.824 45.614 -16.231 1.00 43.53 182 ALA A CA 1
ATOM 1371 C C . ALA A 1 182 ? -0.235 47.014 -16.020 1.00 43.53 182 ALA A C 1
ATOM 1373 O O . ALA A 1 182 ? -0.061 47.402 -14.841 1.00 43.53 182 ALA A O 1
#

Radius of gyration: 19.13 Å; chains: 1; bounding box: 40×60×51 Å

Organism: Lysobacter enzymogenes (NCBI:txid69)

pLDDT: mean 89.42, std 12.92, range [41.28, 98.5]